Protein AF-A0A3N5GKN9-F1 (afdb_monomer)

Structure (mmCIF, N/CA/C/O backbone):
data_AF-A0A3N5GKN9-F1
#
_entry.id   AF-A0A3N5GKN9-F1
#
loop_
_atom_site.group_PDB
_atom_site.id
_atom_site.type_symbol
_atom_site.label_atom_id
_atom_site.label_alt_id
_atom_site.label_comp_id
_atom_site.label_asym_id
_atom_site.label_entity_id
_atom_site.label_seq_id
_atom_site.pdbx_PDB_ins_code
_atom_site.Cartn_x
_atom_site.Cartn_y
_atom_site.Cartn_z
_atom_site.occupancy
_atom_site.B_iso_or_equiv
_atom_site.auth_seq_id
_atom_site.auth_comp_id
_atom_site.auth_asym_id
_atom_site.auth_atom_id
_atom_site.pdbx_PDB_model_num
ATOM 1 N N . MET A 1 1 ? 47.596 -16.336 68.546 1.00 59.25 1 MET A N 1
ATOM 2 C CA . MET A 1 1 ? 48.390 -17.577 68.431 1.00 59.25 1 MET A CA 1
ATOM 3 C C . MET A 1 1 ? 47.519 -18.764 68.828 1.00 59.25 1 MET A C 1
ATOM 5 O O . MET A 1 1 ? 47.134 -18.847 69.987 1.00 59.25 1 MET A O 1
ATOM 9 N N . GLN A 1 2 ? 47.189 -19.651 67.886 1.00 51.72 2 GLN A N 1
ATOM 10 C CA . GLN A 1 2 ? 46.780 -21.035 68.157 1.00 51.72 2 GLN A CA 1
ATOM 11 C C . GLN A 1 2 ? 47.061 -21.898 66.915 1.00 51.72 2 GLN A C 1
ATOM 13 O O . GLN A 1 2 ? 47.096 -21.386 65.798 1.00 51.72 2 GLN A O 1
ATOM 18 N N . ALA A 1 3 ? 47.401 -23.158 67.163 1.00 49.44 3 ALA A N 1
ATOM 19 C CA . ALA A 1 3 ? 48.308 -23.992 66.385 1.00 49.44 3 ALA A CA 1
ATOM 20 C C . ALA A 1 3 ? 47.655 -24.841 65.269 1.00 49.44 3 ALA A C 1
ATOM 22 O O . ALA A 1 3 ? 46.511 -25.269 65.380 1.00 49.44 3 ALA A O 1
ATOM 23 N N . LYS A 1 4 ? 48.457 -25.128 64.226 1.00 49.03 4 LYS A N 1
ATOM 24 C CA . LYS A 1 4 ? 48.379 -26.292 63.300 1.00 49.03 4 LYS A CA 1
ATOM 25 C C . LYS A 1 4 ? 48.588 -27.617 64.103 1.00 49.03 4 LYS A C 1
ATOM 27 O O . LYS A 1 4 ? 48.943 -27.470 65.273 1.00 49.03 4 LYS A O 1
ATOM 32 N N . PRO A 1 5 ? 48.550 -28.875 63.569 1.00 61.72 5 PRO A N 1
ATOM 33 C CA . PRO A 1 5 ? 48.466 -29.350 62.166 1.00 61.72 5 PRO A CA 1
ATOM 34 C C . PRO A 1 5 ? 47.703 -30.696 61.920 1.00 61.72 5 PRO A C 1
ATOM 36 O O . PRO A 1 5 ? 47.341 -31.407 62.850 1.00 61.72 5 PRO A O 1
ATOM 39 N N . ARG A 1 6 ? 47.560 -31.077 60.636 1.00 52.25 6 ARG A N 1
ATOM 40 C CA . ARG A 1 6 ? 47.601 -32.431 59.996 1.00 52.25 6 ARG A CA 1
ATOM 41 C C . ARG A 1 6 ? 46.648 -32.417 58.793 1.00 52.25 6 ARG A C 1
ATOM 43 O O . ARG A 1 6 ? 45.584 -31.830 58.889 1.00 52.25 6 ARG A O 1
ATOM 50 N N . ALA A 1 7 ? 46.881 -33.073 57.668 1.00 47.19 7 ALA A N 1
ATOM 51 C CA . ALA A 1 7 ? 47.999 -33.785 57.056 1.00 47.19 7 ALA A CA 1
ATOM 52 C C . ALA A 1 7 ? 47.485 -34.149 55.648 1.00 47.19 7 ALA A C 1
ATOM 54 O O . ALA A 1 7 ? 46.288 -34.395 55.502 1.00 47.19 7 ALA A O 1
ATOM 55 N N . GLY A 1 8 ? 48.347 -34.205 54.639 1.00 46.53 8 GLY A N 1
ATOM 56 C CA . GLY A 1 8 ? 47.949 -34.683 53.314 1.00 46.53 8 GLY A CA 1
ATOM 57 C C . GLY A 1 8 ? 48.930 -34.242 52.248 1.00 46.53 8 GLY A C 1
ATOM 58 O O . GLY A 1 8 ? 48.711 -33.237 51.584 1.00 46.53 8 GLY A O 1
ATOM 59 N N . ASP A 1 9 ? 50.027 -34.975 52.180 1.00 51.66 9 ASP A N 1
ATOM 60 C CA . ASP A 1 9 ? 51.180 -34.783 51.318 1.00 51.66 9 ASP A CA 1
ATOM 61 C C . ASP A 1 9 ? 51.018 -35.630 50.040 1.00 51.66 9 ASP A C 1
ATOM 63 O O . ASP A 1 9 ? 50.762 -36.828 50.150 1.00 51.66 9 ASP A O 1
ATOM 67 N N . GLU A 1 10 ? 51.168 -34.964 48.882 1.00 50.59 10 GLU A N 1
ATOM 68 C CA . GLU A 1 10 ? 51.683 -35.473 47.588 1.00 50.59 10 GLU A CA 1
ATOM 69 C C . GLU A 1 10 ? 50.913 -36.602 46.838 1.00 50.59 10 GLU A C 1
ATOM 71 O O . GLU A 1 10 ? 50.002 -37.212 47.394 1.00 50.59 10 GLU A O 1
ATOM 76 N N . PRO A 1 11 ? 51.246 -36.973 45.573 1.00 50.50 11 PRO A N 1
ATOM 77 C CA . PRO A 1 11 ? 51.978 -36.302 44.476 1.00 50.50 11 PRO A CA 1
ATOM 78 C C . PRO A 1 11 ? 51.284 -36.458 43.085 1.00 50.50 11 PRO A C 1
ATOM 80 O O . PRO A 1 11 ? 50.344 -37.224 42.907 1.00 50.50 11 PRO A O 1
ATOM 83 N N . GLY A 1 12 ? 51.849 -35.824 42.046 1.00 40.47 12 GLY A N 1
ATOM 84 C CA . GLY A 1 12 ? 52.006 -36.483 40.735 1.00 40.47 12 GLY A CA 1
ATOM 85 C C . GLY A 1 12 ? 50.927 -36.277 39.663 1.00 40.47 12 GLY A C 1
ATOM 86 O O . GLY A 1 12 ? 49.932 -36.990 39.598 1.00 40.47 12 GLY A O 1
ATOM 87 N N . ALA A 1 13 ? 51.223 -35.405 38.697 1.00 55.47 13 ALA A N 1
ATOM 88 C CA . ALA A 1 13 ? 50.789 -35.627 37.315 1.00 55.47 13 ALA A CA 1
ATOM 89 C C . ALA A 1 13 ? 51.599 -36.805 36.729 1.00 55.47 13 ALA A C 1
ATOM 91 O O . ALA A 1 13 ? 52.791 -36.919 37.029 1.00 55.47 13 ALA A O 1
ATOM 92 N N . PRO A 1 14 ? 51.002 -3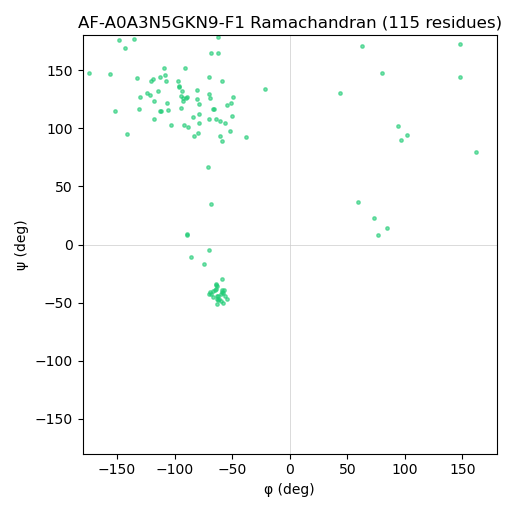7.657 35.877 1.00 50.22 14 PRO A N 1
ATOM 93 C CA . PRO A 1 14 ? 51.144 -37.402 34.444 1.00 50.22 14 PRO A CA 1
ATOM 94 C C . PRO A 1 14 ? 49.907 -37.713 33.578 1.00 50.22 14 PRO A C 1
ATOM 96 O O . PRO A 1 14 ? 48.911 -38.291 33.995 1.00 50.22 14 PRO A O 1
ATOM 99 N N . ALA A 1 15 ? 50.032 -37.244 32.341 1.00 51.16 15 ALA A N 1
ATOM 100 C CA . ALA A 1 15 ? 49.057 -37.080 31.278 1.00 51.16 15 ALA A CA 1
ATOM 101 C C . ALA A 1 15 ? 48.352 -38.339 30.720 1.00 51.16 15 ALA A C 1
ATOM 103 O O . ALA A 1 15 ? 48.873 -39.447 30.765 1.00 51.16 15 ALA A O 1
ATOM 104 N N . ALA A 1 16 ? 47.262 -38.025 30.000 1.00 47.53 16 ALA A N 1
ATOM 105 C CA . ALA A 1 16 ? 46.759 -38.643 28.763 1.00 47.53 16 ALA A CA 1
ATOM 106 C C . ALA A 1 16 ? 45.569 -39.621 28.855 1.00 47.53 16 ALA A C 1
ATOM 108 O O . ALA A 1 16 ? 45.735 -40.833 28.912 1.00 47.53 16 ALA A O 1
ATOM 109 N N . ALA A 1 17 ? 44.364 -39.077 28.649 1.00 49.81 17 ALA A N 1
ATOM 110 C CA . ALA A 1 17 ? 43.399 -39.636 27.698 1.00 49.81 17 ALA A CA 1
ATOM 111 C C . ALA A 1 17 ? 42.498 -38.510 27.153 1.00 49.81 17 ALA A C 1
ATOM 113 O O . ALA A 1 17 ? 41.775 -37.836 27.878 1.00 49.81 17 ALA A O 1
ATOM 114 N N . ILE A 1 18 ? 42.636 -38.280 25.854 1.00 51.81 18 ILE A N 1
ATOM 115 C CA . ILE A 1 18 ? 41.908 -37.341 24.996 1.00 51.81 18 ILE A CA 1
ATOM 116 C C . ILE A 1 18 ? 40.434 -37.741 24.793 1.00 51.81 18 ILE A C 1
ATOM 118 O O . ILE A 1 18 ? 40.082 -38.903 24.953 1.00 51.81 18 ILE A O 1
ATOM 122 N N . THR A 1 19 ? 39.642 -36.780 24.294 1.00 48.22 19 THR A N 1
ATOM 123 C CA . THR A 1 19 ? 38.267 -36.835 23.735 1.00 48.22 19 THR A CA 1
ATOM 124 C C . THR A 1 19 ? 37.090 -36.496 24.661 1.00 48.22 19 THR A C 1
ATOM 126 O O . THR A 1 19 ? 36.422 -37.355 25.218 1.00 48.22 19 THR A O 1
ATOM 129 N N . ALA A 1 20 ? 36.741 -35.207 24.689 1.00 56.03 20 ALA A N 1
ATOM 130 C CA . ALA A 1 20 ? 35.356 -34.760 24.823 1.00 56.03 20 ALA A CA 1
ATOM 131 C C . ALA A 1 20 ? 35.156 -33.535 23.920 1.00 56.03 20 ALA A C 1
ATOM 133 O O . ALA A 1 20 ? 35.492 -32.406 24.275 1.00 56.03 20 ALA A O 1
ATOM 134 N N . SER A 1 21 ? 34.667 -33.784 22.705 1.00 54.88 21 SER A N 1
ATOM 135 C CA . SER A 1 21 ? 34.138 -32.744 21.826 1.00 54.88 21 SER A CA 1
ATOM 136 C C . SER A 1 21 ? 32.970 -32.022 22.519 1.00 54.88 21 SER A C 1
ATOM 138 O O . SER A 1 21 ? 32.165 -32.677 23.184 1.00 54.88 21 SER A O 1
ATOM 140 N N . PRO A 1 22 ? 32.847 -30.694 22.372 1.00 59.38 22 PRO A N 1
ATOM 141 C CA . PRO A 1 22 ? 31.832 -29.907 23.063 1.00 59.38 22 PRO A CA 1
ATOM 142 C C . PRO A 1 22 ? 30.476 -30.003 22.348 1.00 59.38 22 PRO A C 1
ATOM 144 O O . PRO A 1 22 ? 30.416 -29.735 21.147 1.00 59.38 22 PRO A O 1
ATOM 147 N N . PRO A 1 23 ? 29.349 -30.244 23.041 1.00 55.75 23 PRO A N 1
ATOM 148 C CA . PRO A 1 23 ? 28.096 -29.659 22.615 1.00 55.75 23 PRO A CA 1
ATOM 149 C C . PRO A 1 23 ? 28.066 -28.241 23.183 1.00 55.75 23 PRO A C 1
ATOM 151 O O . PRO A 1 23 ? 27.703 -27.994 24.332 1.00 55.75 23 PRO A O 1
ATOM 154 N N . VAL A 1 24 ? 28.521 -27.304 22.358 1.00 53.06 24 VAL A N 1
ATOM 155 C CA . VAL A 1 24 ? 28.231 -25.882 22.519 1.00 53.06 24 VAL A CA 1
ATOM 156 C C . VAL A 1 24 ? 26.713 -25.765 22.672 1.00 53.06 24 VAL A C 1
ATOM 158 O O . VAL A 1 24 ? 25.973 -26.236 21.811 1.00 53.06 24 VAL A O 1
ATOM 161 N N . ALA A 1 25 ? 26.242 -25.203 23.783 1.00 55.66 25 ALA A N 1
ATOM 162 C CA . ALA A 1 25 ? 24.835 -24.885 23.961 1.00 55.66 25 ALA A CA 1
ATOM 163 C C . ALA A 1 25 ? 24.453 -23.823 22.919 1.00 55.66 25 ALA A C 1
ATOM 165 O O . ALA A 1 25 ? 24.901 -22.678 22.979 1.00 55.66 25 ALA A O 1
ATOM 166 N N . VAL A 1 26 ? 23.680 -24.243 21.922 1.00 54.44 26 VAL A N 1
ATOM 167 C CA . VAL A 1 26 ? 23.160 -23.400 20.849 1.00 54.44 26 VAL A CA 1
ATOM 168 C C . VAL A 1 26 ? 21.765 -22.902 21.242 1.00 54.44 26 VAL A C 1
ATOM 170 O O . VAL A 1 26 ? 20.906 -23.717 21.564 1.00 54.44 26 VAL A O 1
ATOM 173 N N . ALA A 1 27 ? 21.552 -21.585 21.081 1.00 53.12 27 ALA A N 1
ATOM 174 C CA . ALA A 1 27 ? 20.270 -20.880 20.888 1.00 53.12 27 ALA A CA 1
ATOM 175 C C . ALA A 1 27 ? 19.394 -20.600 22.143 1.00 53.12 27 ALA A C 1
ATOM 177 O O . ALA A 1 27 ? 19.398 -21.381 23.089 1.00 53.12 27 ALA A O 1
ATOM 178 N N . PRO A 1 28 ? 18.635 -19.478 22.179 1.00 52.44 28 PRO A N 1
ATOM 179 C CA . PRO A 1 28 ? 18.068 -18.776 21.027 1.00 52.44 28 PRO A CA 1
ATOM 180 C C . PRO A 1 28 ? 18.878 -17.569 20.525 1.00 52.44 28 PRO A C 1
ATOM 182 O O . PRO A 1 28 ? 19.380 -16.779 21.323 1.00 52.44 28 PRO A O 1
ATOM 185 N N . PRO A 1 29 ? 18.971 -17.379 19.194 1.00 54.50 29 PRO A N 1
ATOM 186 C CA . PRO A 1 29 ? 19.319 -16.088 18.634 1.00 54.50 29 PRO A CA 1
ATOM 187 C C . PRO A 1 29 ? 18.181 -15.121 18.965 1.00 54.50 29 PRO A C 1
ATOM 189 O O . PRO A 1 29 ? 17.047 -15.305 18.520 1.00 54.50 29 PRO A O 1
ATOM 192 N N . SER A 1 30 ? 18.477 -14.089 19.751 1.00 55.50 30 SER A N 1
ATOM 193 C CA . SER A 1 30 ? 17.650 -12.889 19.758 1.00 55.50 30 SER A CA 1
ATOM 194 C C . SER A 1 30 ? 17.556 -12.405 18.316 1.00 55.50 30 SER A C 1
ATOM 196 O O . SER A 1 30 ? 18.574 -12.193 17.660 1.00 55.50 30 SER A O 1
ATOM 198 N N . SER A 1 31 ? 16.318 -12.364 17.838 1.00 53.66 31 SER A N 1
ATOM 199 C CA . SER A 1 31 ? 15.841 -12.001 16.512 1.00 53.66 31 SER A CA 1
ATOM 200 C C . SER A 1 31 ? 16.814 -11.143 15.700 1.00 53.66 31 SER A C 1
ATOM 202 O O . SER A 1 31 ? 17.263 -10.113 16.208 1.00 53.66 31 SER A O 1
ATOM 204 N N . PRO A 1 32 ? 17.063 -11.449 14.412 1.00 48.66 32 PRO A N 1
ATOM 205 C CA . PRO A 1 32 ? 17.492 -10.392 13.522 1.00 48.66 32 PRO A CA 1
ATOM 206 C C . PRO A 1 32 ? 16.347 -9.377 13.516 1.00 48.66 32 PRO A C 1
ATOM 208 O O . PRO A 1 32 ? 15.272 -9.632 12.968 1.00 48.66 32 PRO A O 1
ATOM 211 N N . ALA A 1 33 ? 16.556 -8.239 14.177 1.00 49.88 33 ALA A N 1
ATOM 212 C CA . ALA A 1 33 ? 15.900 -7.022 13.761 1.00 49.88 33 ALA A CA 1
ATOM 213 C C . ALA A 1 33 ? 16.178 -6.939 12.261 1.00 49.88 33 ALA A C 1
ATOM 215 O O . ALA A 1 33 ? 17.321 -6.863 11.812 1.00 49.88 33 ALA A O 1
ATOM 216 N N . VAL A 1 34 ? 15.123 -7.133 11.480 1.00 45.84 34 VAL A N 1
ATOM 217 C CA . VAL A 1 34 ? 15.121 -6.936 10.040 1.00 45.84 34 VAL A CA 1
ATOM 218 C C . VAL A 1 34 ? 15.208 -5.437 9.796 1.00 45.84 34 VAL A C 1
ATOM 220 O O . VAL A 1 34 ? 14.283 -4.805 9.291 1.00 45.84 34 VAL A O 1
ATOM 223 N N . ASP A 1 35 ? 16.347 -4.861 10.165 1.00 45.06 35 ASP A N 1
ATOM 224 C CA . ASP A 1 35 ? 16.863 -3.659 9.556 1.00 45.06 35 ASP A CA 1
ATOM 225 C C . ASP A 1 35 ? 17.065 -4.034 8.097 1.00 45.06 35 ASP A C 1
ATOM 227 O O . ASP A 1 35 ? 18.041 -4.672 7.695 1.00 45.06 35 ASP A O 1
ATOM 231 N N . THR A 1 36 ? 16.032 -3.735 7.314 1.00 48.56 36 THR A N 1
ATOM 232 C CA . THR A 1 36 ? 16.070 -3.762 5.863 1.00 48.56 36 THR A CA 1
ATOM 233 C C . THR A 1 36 ? 17.160 -2.780 5.483 1.00 48.56 36 THR A C 1
ATOM 235 O O . THR A 1 36 ? 16.916 -1.583 5.348 1.00 48.56 36 THR A O 1
ATOM 238 N N . LYS A 1 37 ? 18.382 -3.306 5.401 1.00 46.78 37 LYS A N 1
ATOM 239 C CA . LYS A 1 37 ? 19.544 -2.691 4.794 1.00 46.78 37 LYS A CA 1
ATOM 240 C C . LYS A 1 37 ? 19.078 -2.278 3.410 1.00 46.78 37 LYS A C 1
ATOM 242 O O . LYS A 1 37 ? 18.916 -3.121 2.531 1.00 46.78 37 LYS A O 1
ATOM 247 N N . GLY A 1 38 ? 18.717 -1.001 3.301 1.00 45.66 38 GLY A N 1
ATOM 248 C CA . GLY A 1 38 ? 18.402 -0.351 2.050 1.00 45.66 38 GLY A CA 1
ATOM 249 C C . GLY A 1 38 ? 19.619 -0.547 1.178 1.00 45.66 38 GLY A C 1
ATOM 250 O O . GLY A 1 38 ? 20.670 0.026 1.442 1.00 45.66 38 GLY A O 1
ATOM 251 N N . ASP A 1 39 ? 19.482 -1.460 0.226 1.00 43.69 39 ASP A N 1
ATOM 252 C CA . ASP A 1 39 ? 20.388 -1.581 -0.893 1.00 43.69 39 ASP A CA 1
ATOM 253 C C . ASP A 1 39 ? 20.543 -0.176 -1.479 1.00 43.69 39 ASP A C 1
ATOM 255 O O . ASP A 1 39 ? 19.549 0.502 -1.756 1.00 43.69 39 ASP A O 1
ATOM 259 N N . ASP A 1 40 ? 21.790 0.261 -1.619 1.00 45.84 40 ASP A N 1
ATOM 260 C CA . ASP A 1 40 ? 22.234 1.555 -2.153 1.00 45.84 40 ASP A CA 1
ATOM 261 C C . ASP A 1 40 ? 21.949 1.668 -3.671 1.00 45.84 40 ASP A C 1
ATOM 263 O O . ASP A 1 40 ? 22.695 2.234 -4.467 1.00 45.84 40 ASP A O 1
ATOM 267 N N . ARG A 1 41 ? 20.841 1.073 -4.111 1.00 52.47 41 ARG A N 1
ATOM 268 C CA . ARG A 1 41 ? 20.190 1.297 -5.390 1.00 52.47 41 ARG A CA 1
ATOM 269 C C . ARG A 1 41 ? 18.889 1.977 -5.059 1.00 52.47 41 ARG A C 1
ATOM 271 O O . ARG A 1 41 ? 18.052 1.361 -4.407 1.00 52.47 41 ARG A O 1
ATOM 278 N N . ALA A 1 42 ? 18.734 3.227 -5.497 1.00 52.12 42 ALA A N 1
ATOM 279 C CA . ALA A 1 42 ? 17.518 4.023 -5.357 1.00 52.12 42 ALA A CA 1
ATOM 280 C C . ALA A 1 42 ? 16.265 3.152 -5.558 1.00 52.12 42 ALA A C 1
ATOM 282 O O . ALA A 1 42 ? 15.820 2.902 -6.677 1.00 52.12 42 ALA A O 1
ATOM 283 N N . SER A 1 43 ? 15.744 2.638 -4.447 1.00 67.81 43 SER A N 1
ATOM 284 C CA . SER A 1 43 ? 14.653 1.681 -4.436 1.00 67.81 43 SER A CA 1
ATOM 285 C C . SER A 1 43 ? 13.397 2.518 -4.321 1.00 67.81 43 SER A C 1
ATOM 287 O O . SER A 1 43 ? 13.091 3.091 -3.272 1.00 67.81 43 SER A O 1
ATOM 289 N N . TYR A 1 44 ? 12.716 2.679 -5.448 1.00 73.69 44 TYR A N 1
ATOM 290 C CA . TYR A 1 44 ? 11.468 3.411 -5.521 1.00 73.69 44 TYR A CA 1
ATOM 291 C C . TYR A 1 44 ? 10.40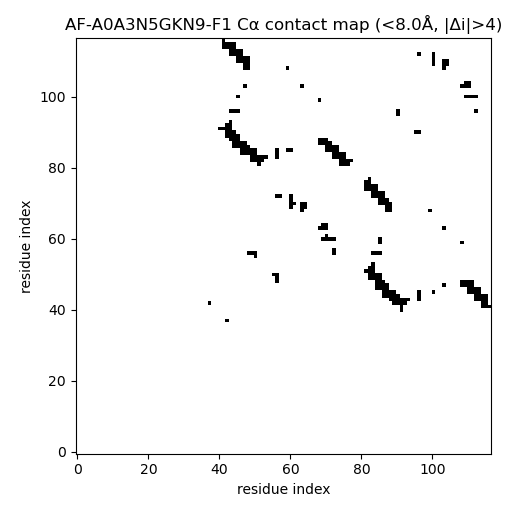3 2.606 -4.796 1.00 73.69 44 TYR A C 1
ATOM 293 O O . TYR A 1 44 ? 10.187 1.442 -5.100 1.00 73.69 44 TYR A O 1
ATOM 301 N N . LEU A 1 45 ? 9.721 3.219 -3.843 1.00 78.94 45 LEU A N 1
ATOM 302 C CA . LEU A 1 45 ? 8.616 2.598 -3.129 1.00 78.94 45 LEU A CA 1
ATOM 303 C C . LEU A 1 45 ? 7.320 3.262 -3.580 1.00 78.94 45 LEU A C 1
ATOM 305 O O . LEU A 1 45 ? 7.275 4.466 -3.841 1.00 78.94 45 LEU A O 1
ATOM 309 N N . LEU A 1 46 ? 6.243 2.492 -3.643 1.00 81.62 46 LEU A N 1
ATOM 310 C CA . LEU A 1 46 ? 4.900 3.032 -3.838 1.00 81.62 46 LEU A CA 1
ATOM 311 C C . LEU A 1 46 ? 4.136 2.940 -2.527 1.00 81.62 46 LEU A C 1
ATOM 313 O O . LEU A 1 46 ? 3.959 1.861 -1.977 1.00 81.62 46 LEU A O 1
ATOM 317 N N . GLN A 1 47 ? 3.667 4.065 -2.007 1.00 82.81 47 GLN A N 1
ATOM 318 C CA . GLN A 1 47 ? 2.723 4.084 -0.901 1.00 82.81 47 GLN A CA 1
ATOM 319 C C . GLN A 1 47 ? 1.304 4.020 -1.466 1.00 82.81 47 GLN A C 1
ATOM 321 O O . GLN A 1 47 ? 0.784 5.035 -1.908 1.00 82.81 47 GLN A O 1
ATOM 326 N N . ALA A 1 48 ? 0.682 2.843 -1.427 1.00 78.62 48 ALA A N 1
ATOM 327 C CA . ALA A 1 48 ? -0.685 2.587 -1.895 1.00 78.62 48 ALA A CA 1
ATOM 328 C C . ALA A 1 48 ? -1.789 3.217 -1.026 1.00 78.62 48 ALA A C 1
ATOM 330 O O . ALA A 1 48 ? -2.959 3.108 -1.363 1.00 78.62 48 ALA A O 1
ATOM 331 N N . GLY A 1 49 ? -1.434 3.846 0.096 1.00 80.75 49 GLY A N 1
ATOM 332 C CA . GLY A 1 49 ? -2.378 4.570 0.941 1.00 80.75 49 GLY A CA 1
ATOM 333 C C . GLY A 1 49 ? -2.001 4.528 2.416 1.00 80.75 49 GLY A C 1
ATOM 334 O O . GLY A 1 49 ? -1.063 3.835 2.825 1.00 80.75 49 GLY A O 1
ATOM 335 N N . ALA A 1 50 ? -2.732 5.296 3.218 1.00 80.12 50 ALA A N 1
ATOM 336 C CA . ALA A 1 50 ? -2.688 5.249 4.673 1.00 80.12 50 ALA A CA 1
ATOM 337 C C . ALA A 1 50 ? -4.124 5.168 5.195 1.00 80.12 50 ALA A C 1
ATOM 339 O O . ALA A 1 50 ? -4.911 6.090 5.000 1.00 80.12 50 ALA A O 1
ATOM 340 N N . TYR A 1 51 ? -4.450 4.067 5.855 1.00 86.12 51 TYR A N 1
ATOM 341 C CA . TYR A 1 51 ? -5.788 3.754 6.336 1.00 86.12 51 TYR A CA 1
ATOM 342 C C . TYR A 1 51 ? -5.845 3.851 7.855 1.00 86.12 51 TYR A C 1
ATOM 344 O O . TYR A 1 51 ? -4.849 3.650 8.542 1.00 86.12 51 TYR A O 1
ATOM 352 N N . ARG A 1 52 ? -7.016 4.159 8.412 1.00 84.94 52 ARG A N 1
ATOM 353 C CA . ARG A 1 52 ? -7.215 4.199 9.875 1.00 84.94 52 ARG A CA 1
ATOM 354 C C . ARG A 1 52 ? -7.562 2.830 10.468 1.00 84.94 52 ARG A C 1
ATOM 356 O O . ARG A 1 52 ? -7.547 2.675 11.681 1.00 84.94 52 ARG A O 1
ATOM 363 N N . SER A 1 53 ? -7.865 1.845 9.622 1.00 87.50 53 SER A N 1
ATOM 364 C CA . SER A 1 53 ? -8.196 0.473 10.014 1.00 87.50 53 SER A CA 1
ATOM 365 C C . SER A 1 53 ? -7.230 -0.526 9.393 1.00 87.50 53 SER A C 1
ATOM 367 O O . SER A 1 53 ? -6.884 -0.405 8.218 1.00 87.50 53 SER A O 1
ATOM 369 N N . SER A 1 54 ? -6.850 -1.540 10.173 1.00 85.88 54 SER A N 1
ATO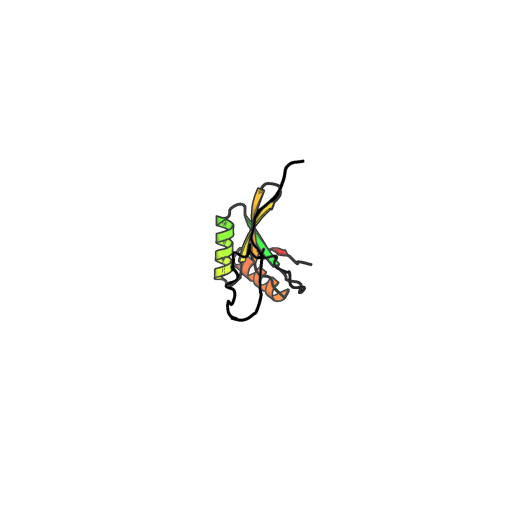M 370 C CA . SER A 1 54 ? -6.052 -2.674 9.698 1.00 85.88 54 SER A CA 1
ATOM 371 C C . SER A 1 54 ? -6.797 -3.450 8.621 1.00 85.88 54 SER A C 1
ATOM 373 O O . SER A 1 54 ? -6.224 -3.725 7.579 1.00 85.88 54 SER A O 1
ATOM 375 N N . SER A 1 55 ? -8.091 -3.711 8.828 1.00 89.19 55 SER A N 1
ATOM 376 C CA . SER A 1 55 ? -8.914 -4.499 7.904 1.00 89.19 55 SER A CA 1
ATOM 377 C C . SER A 1 55 ? -8.975 -3.888 6.496 1.00 89.19 55 SER A C 1
ATOM 379 O O . SER A 1 55 ? -8.850 -4.602 5.504 1.00 89.19 55 SER A O 1
ATOM 381 N N . ASP A 1 56 ? -9.065 -2.559 6.403 1.00 86.44 56 ASP A N 1
ATOM 382 C CA . ASP A 1 56 ? -9.064 -1.837 5.125 1.00 86.44 56 ASP A CA 1
ATOM 383 C C . ASP A 1 56 ? -7.679 -1.882 4.447 1.00 86.44 56 ASP A C 1
ATOM 385 O O . ASP A 1 56 ? -7.554 -2.196 3.260 1.00 86.44 56 ASP A O 1
ATOM 389 N N . ALA A 1 57 ? -6.608 -1.701 5.229 1.00 87.81 57 ALA A N 1
ATOM 390 C CA . ALA A 1 57 ? -5.234 -1.831 4.744 1.00 87.81 57 ALA A 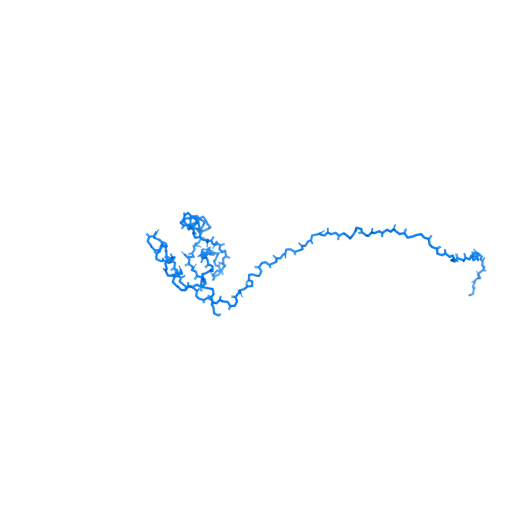CA 1
ATOM 391 C C . ALA A 1 57 ? -4.890 -3.261 4.285 1.00 87.81 57 ALA A C 1
ATOM 393 O O . ALA A 1 57 ? -4.180 -3.446 3.294 1.00 87.81 57 ALA A O 1
ATOM 394 N N . GLU A 1 58 ? -5.386 -4.277 4.988 1.00 86.81 58 GLU A N 1
ATOM 395 C CA . GLU A 1 58 ? -5.224 -5.688 4.638 1.00 86.81 58 GLU A CA 1
ATOM 396 C C . GLU A 1 58 ? -6.019 -6.054 3.387 1.00 86.81 58 GLU A C 1
ATOM 398 O O . GLU A 1 58 ? -5.479 -6.739 2.517 1.00 86.81 58 GLU A O 1
ATOM 403 N N . GLY A 1 59 ? -7.245 -5.542 3.238 1.00 89.56 59 GLY A N 1
ATOM 404 C CA . GLY A 1 59 ? -8.023 -5.670 2.005 1.00 89.56 59 GLY A CA 1
ATOM 405 C C . GLY A 1 59 ? -7.282 -5.074 0.808 1.00 89.56 59 GLY A C 1
ATOM 406 O O . GLY A 1 59 ? -7.197 -5.694 -0.256 1.00 89.56 59 GLY A O 1
ATOM 407 N N . MET A 1 60 ? -6.641 -3.918 1.000 1.00 85.19 60 MET A N 1
ATOM 408 C CA . MET A 1 60 ? -5.816 -3.303 -0.035 1.00 85.19 60 MET A CA 1
ATOM 409 C C . MET A 1 60 ? -4.563 -4.119 -0.357 1.00 85.19 60 MET A C 1
ATOM 411 O O . MET A 1 60 ? -4.267 -4.354 -1.531 1.00 85.19 60 MET A O 1
ATOM 415 N N . LYS A 1 61 ? -3.850 -4.610 0.663 1.00 86.06 61 LYS A N 1
ATOM 416 C CA . LYS A 1 61 ? -2.722 -5.537 0.483 1.00 86.06 61 LYS A CA 1
ATOM 417 C C . LYS A 1 61 ? -3.149 -6.789 -0.286 1.00 86.06 61 LYS A C 1
ATOM 419 O O . LYS A 1 61 ? -2.424 -7.214 -1.180 1.00 86.06 61 LYS A O 1
ATOM 424 N N . ALA A 1 62 ? -4.298 -7.371 0.045 1.00 89.06 62 ALA A N 1
ATOM 425 C CA . ALA A 1 62 ? -4.817 -8.553 -0.631 1.00 89.06 62 ALA A CA 1
ATOM 426 C C . ALA A 1 62 ? -5.120 -8.254 -2.102 1.00 89.06 62 ALA A C 1
ATOM 428 O O . ALA A 1 62 ? -4.665 -8.986 -2.978 1.00 89.06 62 ALA A O 1
ATOM 429 N N . LYS A 1 63 ? -5.795 -7.133 -2.390 1.00 85.62 63 LYS A N 1
ATOM 430 C CA . LYS A 1 63 ? -6.057 -6.692 -3.768 1.00 85.62 63 LYS A CA 1
ATOM 431 C C . LYS A 1 63 ? -4.766 -6.528 -4.565 1.00 85.62 63 LYS A C 1
ATOM 433 O O . LYS A 1 63 ? -4.719 -6.920 -5.723 1.00 85.62 63 LYS A O 1
ATOM 438 N N . LEU A 1 64 ? -3.718 -6.010 -3.930 1.00 85.00 64 LEU A N 1
ATOM 439 C CA . LEU A 1 64 ? -2.391 -5.861 -4.522 1.00 85.00 64 LEU A CA 1
ATOM 440 C C . LEU A 1 64 ? -1.687 -7.191 -4.778 1.00 85.00 64 LEU A C 1
ATOM 442 O O . LEU A 1 64 ? -1.135 -7.392 -5.857 1.00 85.00 64 LEU A O 1
ATOM 446 N N . ALA A 1 65 ? -1.768 -8.114 -3.826 1.00 85.88 65 ALA A N 1
ATOM 447 C CA . ALA A 1 65 ? -1.236 -9.458 -3.986 1.00 85.88 65 ALA A CA 1
ATOM 448 C C . ALA A 1 65 ? -1.943 -10.222 -5.121 1.00 85.88 65 ALA A C 1
ATOM 450 O O . ALA A 1 65 ? -1.284 -10.943 -5.865 1.00 85.88 65 ALA A O 1
ATOM 451 N N . LEU A 1 66 ? -3.255 -10.018 -5.309 1.00 86.12 66 LEU A N 1
ATOM 452 C CA . LEU A 1 66 ? -4.035 -10.653 -6.382 1.00 86.12 66 LEU A CA 1
ATOM 453 C C . LEU A 1 66 ? -3.584 -10.238 -7.788 1.00 86.12 66 LEU A C 1
ATOM 455 O O . LEU A 1 66 ? -3.613 -11.052 -8.705 1.00 86.12 66 LEU A O 1
ATOM 459 N 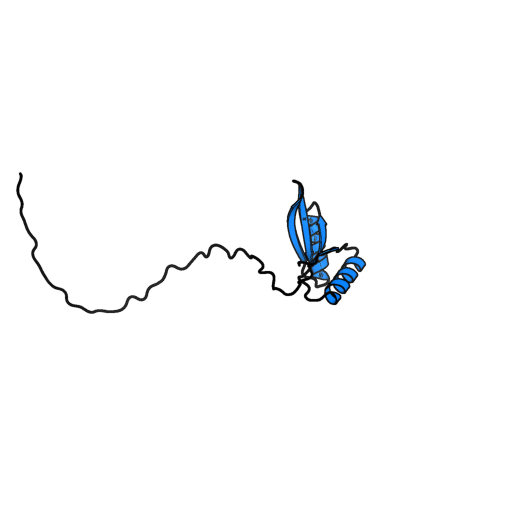N . ILE A 1 67 ? -3.145 -8.992 -7.960 1.00 83.44 67 ILE A N 1
ATOM 460 C CA . ILE A 1 67 ? -2.585 -8.484 -9.225 1.00 83.44 67 ILE A CA 1
ATOM 461 C C . ILE A 1 67 ? -1.064 -8.703 -9.329 1.00 83.44 67 ILE A C 1
ATOM 463 O O . ILE A 1 67 ? -0.432 -8.202 -10.258 1.00 83.44 67 ILE A O 1
ATOM 467 N N . GLY A 1 68 ? -0.478 -9.462 -8.396 1.00 82.44 68 GLY A N 1
ATOM 468 C CA . GLY A 1 68 ? 0.927 -9.869 -8.419 1.00 82.44 68 GLY A CA 1
ATOM 469 C C . GLY A 1 68 ? 1.911 -8.850 -7.843 1.00 82.44 68 GLY A C 1
ATOM 470 O O . GLY A 1 68 ? 3.114 -8.990 -8.055 1.00 82.44 68 GLY A O 1
ATOM 471 N N . PHE A 1 69 ? 1.441 -7.830 -7.119 1.00 83.31 69 PHE A N 1
ATOM 472 C CA . PHE A 1 69 ? 2.319 -6.871 -6.450 1.00 83.31 69 PHE A CA 1
ATOM 473 C C . PHE A 1 69 ? 2.553 -7.243 -4.984 1.00 83.31 69 PHE A C 1
ATOM 475 O O . PHE A 1 69 ? 1.622 -7.530 -4.231 1.00 83.31 69 PHE A O 1
ATOM 482 N N . GLU A 1 70 ? 3.810 -7.161 -4.541 1.00 81.69 70 GLU A N 1
ATOM 483 C CA . GLU A 1 70 ? 4.153 -7.374 -3.136 1.00 81.69 70 GLU A CA 1
ATOM 484 C C . GLU A 1 70 ? 3.831 -6.116 -2.318 1.00 81.69 70 GLU A C 1
ATOM 486 O O . GLU A 1 70 ? 4.546 -5.111 -2.375 1.00 81.69 70 GLU A O 1
ATOM 491 N N . ALA A 1 71 ? 2.742 -6.173 -1.551 1.00 85.56 71 ALA A N 1
ATOM 492 C CA . ALA A 1 71 ? 2.330 -5.116 -0.638 1.00 85.56 71 ALA A CA 1
ATOM 493 C C . ALA A 1 71 ? 2.562 -5.498 0.831 1.00 85.56 71 ALA A C 1
ATOM 495 O O . ALA A 1 71 ? 2.321 -6.628 1.265 1.00 85.56 71 ALA A O 1
ATOM 496 N N . ARG A 1 72 ? 3.000 -4.522 1.625 1.00 85.00 72 ARG A N 1
ATOM 497 C CA . ARG A 1 72 ? 3.221 -4.620 3.066 1.00 85.00 72 ARG A CA 1
ATOM 498 C C . ARG A 1 72 ? 2.410 -3.553 3.781 1.00 85.00 72 ARG A C 1
ATOM 500 O O . ARG A 1 72 ? 2.464 -2.378 3.423 1.00 85.00 72 ARG A O 1
ATOM 507 N N . VAL A 1 73 ? 1.682 -3.981 4.805 1.00 86.44 73 VAL A N 1
ATOM 508 C CA . VAL A 1 73 ? 0.997 -3.082 5.732 1.00 86.44 73 VAL A CA 1
ATOM 509 C C . VAL A 1 73 ? 1.965 -2.765 6.861 1.00 86.44 73 VAL A C 1
ATOM 511 O O . VAL A 1 73 ? 2.527 -3.671 7.471 1.00 86.44 73 VAL A O 1
ATOM 514 N N . LEU A 1 74 ? 2.174 -1.481 7.114 1.00 84.94 74 LEU A N 1
ATOM 515 C CA . LEU A 1 74 ? 2.977 -0.971 8.212 1.00 84.94 74 LEU A CA 1
ATOM 516 C C . LEU A 1 74 ? 2.072 -0.160 9.120 1.00 84.94 74 LEU A C 1
ATOM 518 O O . LEU A 1 74 ? 1.449 0.806 8.682 1.00 84.94 74 LEU A O 1
ATOM 522 N N . THR A 1 75 ? 2.032 -0.529 10.388 1.00 86.25 75 THR A N 1
ATOM 523 C CA . THR A 1 75 ? 1.394 0.293 11.407 1.00 86.25 75 THR A CA 1
ATOM 524 C C . THR A 1 75 ? 2.356 1.421 11.769 1.00 86.25 75 THR A C 1
ATOM 526 O O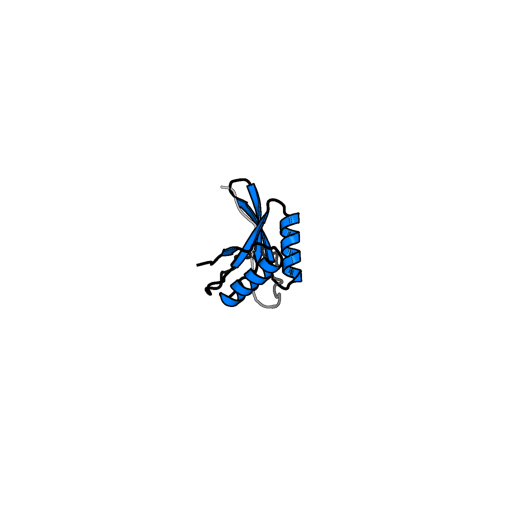 . THR A 1 75 ? 3.493 1.173 12.162 1.00 86.25 75 THR A O 1
ATOM 529 N N . ALA A 1 76 ? 1.924 2.660 11.585 1.00 82.25 76 ALA A N 1
ATOM 530 C CA . ALA A 1 76 ? 2.674 3.862 11.897 1.00 82.25 76 ALA A CA 1
ATOM 531 C C . ALA A 1 76 ? 1.791 4.789 12.729 1.00 82.25 76 ALA A C 1
ATOM 533 O O . ALA A 1 76 ? 0.679 5.124 12.326 1.00 82.25 76 ALA A O 1
ATOM 534 N N . GLU A 1 77 ? 2.290 5.225 13.878 1.00 85.06 77 GLU A N 1
ATOM 535 C CA . GLU A 1 77 ? 1.634 6.271 14.652 1.00 85.06 77 GLU A CA 1
ATOM 536 C C . GLU A 1 77 ? 1.966 7.626 14.023 1.00 85.06 77 GLU A C 1
ATOM 538 O O . GLU A 1 77 ? 3.117 8.061 14.000 1.00 85.06 77 GLU A O 1
ATOM 543 N N . VAL A 1 78 ? 0.960 8.275 13.443 1.00 79.81 78 VAL A N 1
ATOM 544 C CA . VAL A 1 78 ? 1.094 9.588 12.816 1.00 79.81 78 VAL A CA 1
ATOM 545 C C . VAL A 1 78 ? 0.292 10.563 13.655 1.00 79.81 78 VAL A C 1
ATOM 547 O O . VAL A 1 78 ? -0.930 10.461 13.735 1.00 79.81 78 VAL A O 1
ATOM 550 N N . ASN A 1 79 ? 0.983 11.519 14.276 1.00 79.44 79 ASN A N 1
ATOM 551 C CA . ASN A 1 79 ? 0.349 12.585 15.052 1.00 79.44 79 ASN A CA 1
ATOM 552 C C . ASN A 1 79 ? -0.508 12.068 16.235 1.00 79.44 79 ASN A C 1
ATOM 554 O O . ASN A 1 79 ? -1.576 12.608 16.509 1.00 79.44 79 ASN A O 1
ATOM 558 N N . GLY A 1 80 ? -0.068 10.986 16.894 1.00 85.38 80 GLY A N 1
ATOM 559 C CA . GLY A 1 80 ? -0.793 10.334 17.996 1.00 85.38 80 GLY A CA 1
ATOM 560 C C . GLY A 1 80 ? -1.978 9.460 17.563 1.00 85.38 80 GLY A C 1
ATOM 561 O O . GLY A 1 80 ? -2.742 9.000 18.408 1.00 85.38 80 GLY A O 1
ATOM 562 N N . GLN A 1 81 ? -2.160 9.225 16.258 1.00 83.38 81 GLN A N 1
ATOM 563 C CA . GLN A 1 81 ? -3.144 8.279 15.733 1.00 83.38 81 GLN A CA 1
ATOM 564 C C . GLN A 1 81 ? -2.458 7.107 15.036 1.00 83.38 81 GLN A C 1
ATOM 566 O O . GLN A 1 81 ? -1.603 7.289 14.169 1.00 83.38 81 GLN A O 1
ATOM 571 N N . THR A 1 82 ? -2.889 5.891 15.359 1.00 85.81 82 THR A N 1
ATOM 572 C CA . THR A 1 82 ? -2.465 4.678 14.660 1.00 85.81 82 THR A CA 1
ATOM 573 C C . THR A 1 82 ? -2.998 4.689 13.224 1.00 85.81 82 THR A C 1
ATOM 575 O O . THR A 1 82 ? -4.207 4.679 12.992 1.00 85.81 82 THR A O 1
ATOM 578 N N . MET A 1 83 ? -2.095 4.710 12.246 1.00 88.06 83 MET A N 1
ATOM 579 C CA . MET A 1 83 ? -2.398 4.588 10.821 1.00 88.06 83 MET A CA 1
ATOM 580 C C . MET A 1 83 ? -1.731 3.349 10.234 1.00 88.06 83 MET A C 1
ATOM 582 O O . MET A 1 83 ? -0.592 3.017 10.537 1.00 88.06 83 MET A O 1
ATOM 586 N N . TYR A 1 84 ? -2.424 2.693 9.322 1.00 89.44 84 TYR A N 1
ATOM 587 C CA . TYR A 1 84 ? -1.975 1.526 8.587 1.00 89.44 84 TYR A CA 1
ATOM 588 C C . TYR A 1 84 ? -1.585 1.956 7.181 1.00 89.44 84 TYR A C 1
ATOM 590 O O . TYR A 1 84 ? -2.426 2.224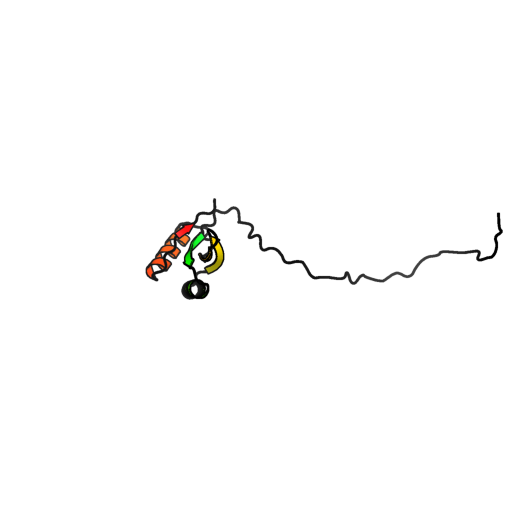 6.327 1.00 89.44 84 TYR A O 1
ATOM 598 N N . ARG A 1 85 ? -0.287 2.065 6.933 1.00 86.88 85 ARG A N 1
ATOM 599 C CA . ARG A 1 85 ? 0.251 2.433 5.627 1.00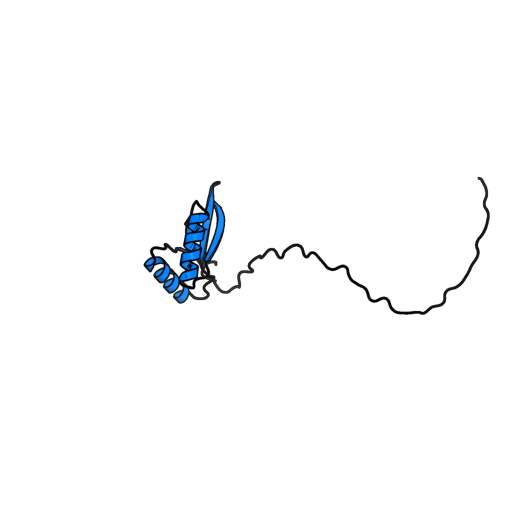 86.88 85 ARG A CA 1
ATOM 600 C C . ARG A 1 85 ? 0.482 1.197 4.789 1.00 86.88 85 ARG A C 1
ATOM 602 O O . ARG A 1 85 ? 1.229 0.311 5.191 1.00 86.88 85 ARG A O 1
ATOM 609 N N . VAL A 1 86 ? -0.087 1.174 3.595 1.00 87.94 86 VAL A N 1
ATOM 610 C CA . VAL A 1 86 ? 0.177 0.115 2.624 1.00 87.94 86 VAL A CA 1
ATOM 611 C C . VAL A 1 86 ? 1.289 0.598 1.713 1.00 87.94 86 VAL A C 1
ATOM 613 O O . VAL A 1 86 ? 1.163 1.618 1.035 1.00 87.94 86 VAL A O 1
ATOM 616 N N . ARG A 1 87 ? 2.413 -0.108 1.724 1.00 84.62 87 ARG A N 1
ATOM 617 C CA . ARG A 1 87 ? 3.532 0.126 0.811 1.00 84.62 87 ARG A CA 1
ATOM 618 C C . ARG A 1 87 ? 3.670 -1.057 -0.123 1.00 84.62 87 ARG A C 1
ATOM 620 O O . ARG A 1 87 ? 3.464 -2.189 0.286 1.00 84.62 87 ARG A O 1
ATOM 627 N N . VAL A 1 88 ? 4.032 -0.796 -1.361 1.00 83.25 88 VAL A N 1
ATOM 628 C CA . VAL A 1 88 ? 4.180 -1.786 -2.419 1.00 83.25 88 VAL A CA 1
ATOM 629 C C . VAL A 1 88 ? 5.599 -1.703 -2.916 1.00 83.25 88 VAL A C 1
ATOM 631 O O . VAL A 1 88 ? 6.016 -0.592 -3.238 1.00 83.25 88 VAL A O 1
ATOM 634 N N . GLY A 1 89 ? 6.260 -2.864 -2.958 1.00 63.53 89 GLY A N 1
ATOM 635 C CA . GLY A 1 89 ? 7.516 -3.183 -3.637 1.00 63.53 89 GLY A CA 1
ATOM 636 C C . GLY A 1 89 ? 8.661 -2.164 -3.531 1.00 63.53 89 GLY A C 1
ATOM 637 O O . GLY A 1 89 ? 8.497 -0.998 -3.870 1.00 63.53 89 GLY A O 1
ATOM 638 N N . PRO A 1 90 ? 9.886 -2.574 -3.174 1.00 72.12 90 PRO A N 1
ATOM 639 C CA . PRO A 1 90 ? 11.053 -1.841 -3.640 1.00 72.12 90 PRO A CA 1
ATOM 640 C C . PRO A 1 90 ? 11.196 -2.076 -5.154 1.00 72.12 90 PRO A C 1
ATOM 642 O O . PRO A 1 90 ? 11.522 -3.169 -5.610 1.00 72.12 90 PRO A O 1
ATOM 645 N N . TYR A 1 91 ? 10.910 -1.056 -5.952 1.00 77.88 91 TYR A N 1
ATOM 646 C CA . TYR A 1 91 ? 11.101 -1.058 -7.396 1.00 77.88 91 TYR A CA 1
ATOM 647 C C . TYR A 1 91 ? 12.480 -0.490 -7.720 1.00 77.88 91 TYR A C 1
ATOM 649 O O . TYR A 1 91 ? 12.800 0.630 -7.339 1.00 77.88 91 TYR A O 1
ATOM 657 N N . ALA A 1 92 ? 13.290 -1.233 -8.472 1.00 72.31 92 ALA A N 1
ATOM 658 C CA . ALA A 1 92 ? 14.618 -0.772 -8.887 1.00 72.31 92 ALA A CA 1
ATOM 659 C C . ALA A 1 92 ? 14.572 0.299 -9.997 1.00 72.31 92 ALA A C 1
ATOM 661 O O . ALA A 1 92 ? 15.569 0.965 -10.263 1.00 72.31 92 ALA A O 1
ATOM 662 N N . GLN A 1 93 ? 13.431 0.446 -10.681 1.00 77.75 93 GLN A N 1
ATOM 663 C CA . GLN A 1 93 ? 13.272 1.310 -11.852 1.00 77.75 93 GLN A CA 1
ATOM 664 C C . GLN A 1 93 ? 12.012 2.168 -11.753 1.00 77.75 93 GLN A C 1
ATOM 666 O O . GLN A 1 93 ? 10.952 1.710 -11.317 1.00 77.75 93 GLN A O 1
ATOM 671 N N . LEU A 1 94 ? 12.126 3.406 -12.241 1.00 76.19 94 LEU A N 1
ATOM 672 C CA . LEU A 1 94 ? 11.015 4.350 -12.314 1.00 76.19 94 LEU A CA 1
ATOM 673 C C . LEU A 1 94 ? 9.904 3.866 -13.266 1.00 76.19 94 LEU A C 1
ATOM 675 O O . LEU A 1 94 ? 8.739 4.099 -12.967 1.00 76.19 94 LEU A O 1
ATOM 679 N N . ASP A 1 95 ? 10.239 3.180 -14.369 1.00 82.25 95 ASP A N 1
ATOM 680 C CA . ASP A 1 95 ? 9.247 2.633 -15.317 1.00 82.25 95 ASP A CA 1
ATOM 681 C C . ASP A 1 95 ? 8.359 1.575 -14.649 1.00 82.25 95 ASP A C 1
ATOM 683 O O . ASP A 1 95 ? 7.137 1.709 -14.647 1.00 82.25 95 ASP A O 1
ATOM 687 N N . THR A 1 96 ? 8.965 0.583 -13.983 1.00 80.75 96 THR A N 1
ATOM 688 C CA . THR A 1 96 ? 8.239 -0.468 -13.250 1.00 80.75 96 THR A CA 1
ATOM 689 C C . THR A 1 96 ? 7.343 0.123 -12.167 1.00 80.75 96 THR A C 1
ATOM 691 O O . THR A 1 96 ? 6.195 -0.290 -12.018 1.00 80.75 96 THR A O 1
ATOM 694 N N . MET A 1 97 ? 7.841 1.136 -11.456 1.00 81.69 97 MET A N 1
ATOM 695 C CA . MET A 1 97 ? 7.065 1.898 -10.483 1.00 81.69 97 MET A CA 1
ATOM 696 C C . MET A 1 97 ? 5.884 2.623 -11.150 1.00 81.69 97 MET A C 1
ATOM 698 O O . MET A 1 97 ? 4.754 2.521 -10.679 1.00 81.69 97 MET A O 1
ATOM 702 N N . ASN A 1 98 ? 6.095 3.317 -12.270 1.00 82.88 98 ASN A N 1
ATOM 703 C CA . ASN A 1 98 ? 5.034 4.067 -12.946 1.00 82.88 98 ASN A CA 1
ATOM 704 C C . ASN A 1 98 ? 3.955 3.133 -13.515 1.00 82.88 98 ASN A C 1
ATOM 706 O O . ASN A 1 98 ? 2.765 3.391 -13.341 1.00 82.88 98 ASN A O 1
ATOM 710 N N . ARG A 1 99 ? 4.350 1.987 -14.087 1.00 85.44 99 ARG A N 1
ATOM 711 C CA . ARG A 1 99 ? 3.405 0.944 -14.507 1.00 85.44 99 ARG A CA 1
ATOM 712 C C . ARG A 1 99 ? 2.630 0.361 -13.337 1.00 85.44 99 ARG A C 1
ATOM 714 O O . ARG A 1 99 ? 1.418 0.202 -13.448 1.00 85.44 99 ARG A O 1
ATOM 721 N N . ALA A 1 100 ? 3.301 0.056 -12.227 1.00 82.00 100 ALA A N 1
ATOM 722 C CA . ALA A 1 100 ? 2.632 -0.430 -11.028 1.00 82.00 100 ALA A CA 1
ATOM 723 C C . ALA A 1 100 ? 1.621 0.606 -10.528 1.00 82.00 100 ALA A C 1
ATOM 725 O O . ALA A 1 100 ? 0.455 0.273 -10.345 1.00 82.00 100 ALA A O 1
ATOM 726 N N . ARG A 1 101 ? 2.020 1.878 -10.410 1.00 82.62 101 ARG A N 1
ATOM 727 C CA . ARG A 1 101 ? 1.131 2.993 -10.057 1.00 82.62 101 ARG A CA 1
ATOM 728 C C . ARG A 1 101 ? -0.078 3.083 -10.985 1.00 82.62 101 ARG A C 1
ATOM 730 O O . ARG A 1 101 ? -1.189 3.240 -10.495 1.00 82.62 101 ARG A O 1
ATOM 737 N N . ALA A 1 102 ? 0.130 3.005 -12.298 1.00 86.00 102 ALA A N 1
ATOM 738 C CA . ALA A 1 102 ? -0.951 3.056 -13.275 1.00 86.00 102 ALA A CA 1
ATOM 739 C C . ALA A 1 102 ? -1.915 1.879 -13.078 1.00 86.00 102 ALA A C 1
ATOM 741 O O . ALA A 1 102 ? -3.111 2.101 -12.948 1.00 86.00 102 ALA A O 1
ATOM 742 N N . ARG A 1 103 ? -1.396 0.655 -12.919 1.00 83.75 103 ARG A N 1
ATOM 743 C CA . ARG A 1 103 ? -2.192 -0.552 -12.634 1.00 83.75 103 ARG A CA 1
ATOM 744 C C . ARG A 1 103 ? -2.984 -0.444 -11.335 1.00 83.75 103 ARG A C 1
ATOM 746 O O . ARG A 1 103 ? -4.150 -0.823 -11.283 1.00 83.75 103 ARG A O 1
ATOM 753 N N . LEU A 1 104 ? -2.354 0.081 -10.291 1.00 81.19 104 LEU A N 1
ATOM 754 C CA . LEU A 1 104 ? -2.983 0.407 -9.016 1.00 81.19 104 LEU A CA 1
ATOM 755 C C . LEU A 1 104 ? -4.143 1.398 -9.227 1.00 81.19 104 LEU A C 1
ATOM 757 O O . LEU A 1 104 ? -5.266 1.115 -8.817 1.00 81.19 104 LEU A O 1
ATOM 761 N N . ALA A 1 105 ? -3.902 2.498 -9.943 1.00 82.38 105 ALA A N 1
ATOM 762 C CA . ALA A 1 105 ? -4.904 3.526 -10.217 1.00 82.38 105 ALA A CA 1
ATOM 763 C C . ALA A 1 105 ? -6.069 3.015 -11.086 1.00 82.38 105 ALA A C 1
ATOM 765 O O . ALA A 1 105 ? -7.220 3.321 -10.787 1.00 82.38 105 ALA A O 1
ATOM 766 N N . GLU A 1 106 ? -5.801 2.176 -12.094 1.00 83.81 106 GLU A N 1
ATOM 767 C CA . GLU A 1 106 ? -6.822 1.482 -12.902 1.00 83.81 106 GLU A CA 1
ATOM 768 C C . GLU A 1 106 ? -7.741 0.604 -12.033 1.00 83.81 106 GLU A C 1
ATOM 770 O O . GLU A 1 106 ? -8.916 0.423 -12.337 1.00 83.81 106 GLU A O 1
ATOM 775 N N . ASN A 1 107 ? -7.218 0.087 -10.919 1.00 77.56 107 ASN A N 1
ATOM 776 C CA . ASN A 1 107 ? -7.959 -0.701 -9.937 1.00 77.56 107 ASN A CA 1
ATOM 777 C C . ASN A 1 107 ? -8.607 0.159 -8.833 1.00 77.56 107 ASN A C 1
ATOM 779 O O . ASN A 1 107 ? -9.113 -0.397 -7.851 1.00 77.56 107 ASN A O 1
ATOM 783 N N . GLY A 1 108 ? -8.592 1.490 -8.962 1.00 75.38 108 GLY A N 1
ATOM 784 C CA . GLY A 1 108 ? -9.123 2.427 -7.967 1.00 75.38 108 GLY A CA 1
ATOM 785 C C . GLY A 1 108 ? -8.259 2.550 -6.710 1.00 75.38 108 GLY A C 1
ATOM 786 O O . GLY A 1 108 ? -8.775 2.883 -5.648 1.00 75.38 108 GLY A O 1
ATOM 787 N N . ILE A 1 109 ? -6.967 2.225 -6.803 1.00 78.25 109 ILE A N 1
ATOM 788 C CA . ILE A 1 109 ? -6.018 2.284 -5.690 1.00 78.25 109 ILE A CA 1
ATOM 789 C C . ILE A 1 109 ? -5.099 3.488 -5.875 1.00 78.25 109 ILE A C 1
ATOM 791 O O . ILE A 1 109 ? -4.293 3.536 -6.808 1.00 78.25 109 ILE A O 1
ATOM 795 N N . GLU A 1 110 ? -5.177 4.453 -4.964 1.00 74.56 110 GLU A N 1
ATOM 796 C CA . GLU A 1 110 ? -4.317 5.634 -4.995 1.00 74.56 110 GLU A CA 1
ATOM 797 C C . GLU A 1 110 ? -2.925 5.330 -4.432 1.00 74.56 110 GLU A C 1
ATOM 799 O O . GLU A 1 110 ? -2.670 5.407 -3.232 1.00 74.56 110 GLU A O 1
ATOM 804 N N . ALA A 1 111 ? -1.983 5.021 -5.325 1.00 77.12 111 ALA A N 1
ATOM 805 C CA . ALA A 1 111 ? -0.575 4.907 -4.971 1.00 77.12 111 ALA A CA 1
ATOM 806 C C . ALA A 1 111 ? 0.193 6.219 -5.177 1.00 77.12 111 ALA A C 1
ATOM 808 O O . ALA A 1 111 ? 0.271 6.759 -6.283 1.00 77.12 111 ALA A O 1
ATOM 809 N N . SER A 1 112 ? 0.825 6.689 -4.104 1.00 77.50 112 SER A N 1
ATOM 810 C CA . SER A 1 112 ? 1.758 7.809 -4.094 1.00 77.50 112 SER A CA 1
ATOM 811 C C . SER A 1 112 ? 3.202 7.322 -4.190 1.00 77.50 112 SER A C 1
ATOM 813 O O . SER A 1 112 ? 3.604 6.359 -3.537 1.00 77.50 112 SER A O 1
ATOM 815 N N . VAL A 1 113 ? 4.001 7.989 -5.018 1.00 74.38 113 VAL A N 1
ATOM 816 C CA . VAL A 1 113 ? 5.398 7.620 -5.262 1.00 74.38 113 VAL A CA 1
ATOM 817 C C . VAL A 1 113 ? 6.275 8.136 -4.128 1.00 74.38 113 VAL A C 1
ATOM 819 O O . VAL A 1 113 ? 6.315 9.336 -3.866 1.00 74.38 113 VAL A O 1
ATOM 822 N N . VAL A 1 114 ? 7.035 7.243 -3.498 1.00 69.81 114 VAL A N 1
ATOM 823 C CA . VAL A 1 114 ? 8.020 7.583 -2.469 1.00 69.81 114 VAL A CA 1
ATOM 824 C C . VAL A 1 114 ? 9.402 7.174 -2.965 1.00 69.81 114 VAL A C 1
ATOM 826 O O . VAL A 1 114 ? 9.745 5.995 -3.029 1.00 69.81 114 VAL A O 1
ATOM 829 N N . ARG A 1 115 ? 10.226 8.161 -3.322 1.00 67.69 115 ARG A N 1
ATOM 830 C CA . ARG A 1 115 ? 11.647 7.934 -3.604 1.00 67.69 115 ARG A CA 1
ATOM 831 C C . ARG A 1 115 ? 12.408 7.957 -2.280 1.00 67.69 115 ARG A C 1
ATOM 833 O O . ARG A 1 115 ? 12.531 9.030 -1.693 1.00 67.69 115 ARG A O 1
ATOM 840 N N . GLN A 1 116 ? 12.908 6.806 -1.822 1.00 61.06 116 GLN A N 1
ATOM 841 C CA . GLN A 1 116 ? 13.983 6.814 -0.828 1.00 61.06 116 GLN A CA 1
ATOM 842 C C . GLN A 1 116 ? 15.251 7.324 -1.514 1.00 61.06 116 GLN A C 1
ATOM 844 O O . GLN A 1 116 ? 15.575 6.895 -2.622 1.00 61.06 116 GLN A O 1
ATOM 849 N N . ARG A 1 117 ? 15.887 8.309 -0.892 1.00 54.19 117 ARG A N 1
ATOM 850 C CA . ARG A 1 117 ? 17.091 9.002 -1.337 1.00 54.19 117 ARG A CA 1
ATOM 851 C C . ARG A 1 117 ? 18.035 9.114 -0.157 1.00 54.19 117 ARG A C 1
ATOM 853 O O . ARG A 1 117 ? 17.493 9.166 0.972 1.00 54.19 117 ARG A O 1
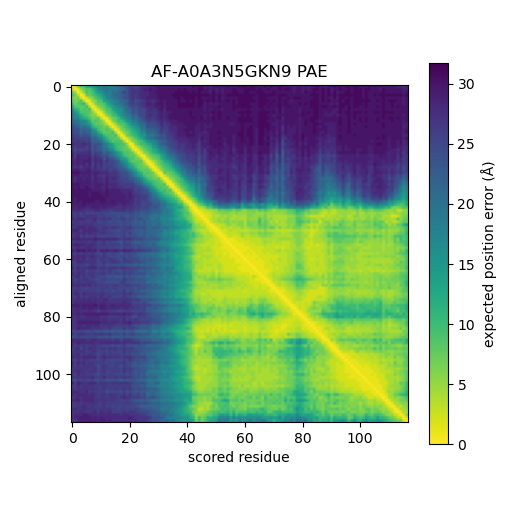#

Nearest PDB structures (foldseek):
  6ztg-assembly1_A  TM=5.624E-01  e=1.171E-03  Escherichia coli
  2zho-assembly2_C  TM=5.142E-01  e=1.065E-01  Thermus thermophilus
  2zho-assembly3_F  TM=4.685E-01  e=9.398E-02  Thermus thermophilus
  7r2z-assembly1_B  TM=4.077E-01  e=1.134E-01  Synechocystis sp. PCC 6803
  2joq-assembly1_A  TM=4.199E-01  e=8.962E-01  Helicobacter pylori

Sequence (117 aa):
MQAKPRAGDEPGAPAAAITASPPVAVAPPSSPAVDTKGDDRASYLLQAGAYRSSSDAEGMKAKLALIGFEARVLTAEVNGQTMYRVRVGPYAQLDTMNRARARLAENGIEASVVRQR

Radius of gyration: 30.86 Å; Cα contacts (8 Å, |Δi|>4): 147; chains: 1; bounding box: 61×52×84 Å

Secondary structure (DSSP, 8-state):
---------------------------PPP---------SS--EEEEEEEES-HHHHHHHHHHHHHTT--EEEEEEEETTEEEEEEEEEEESSHHHHHHHHHHHHHTT--PEEEE--

Foldseek 3Di:
DDDDDDDDDYDDDDDDDDDDDDPPDDDDDPDPPPPVPPDPQFFKKKWLDKALDPVVLVVLCVVCVVVPWHWDWDFDQDPNGTITIIMTGRHSDPVVVVVSCVVCVVVVTHIDIDTDD

pLDDT: mean 70.44, std 15.63, range [40.47, 89.56]

Mean predicted aligned error: 16.39 Å

Solvent-accessible surface area (backbone atoms only — not comparable to full-atom values): 7447 Å² total; per-residue (Å²): 142,86,82,86,91,88,84,89,79,87,82,80,88,85,88,90,84,88,89,79,85,79,83,72,88,75,80,83,77,78,70,82,75,79,72,74,75,73,63,96,53,65,38,34,30,32,36,48,41,73,29,80,40,63,69,61,26,48,52,49,31,49,57,34,46,73,76,72,40,62,46,44,73,41,82,43,75,55,95,91,38,69,28,22,31,26,35,34,46,79,24,80,44,71,66,63,43,50,52,49,37,49,56,35,44,78,70,75,34,64,48,45,85,41,76,56,124